Protein AF-A0A6L6F843-F1 (afdb_monomer)

Radius of gyration: 20.37 Å; Cα contacts (8 Å, |Δi|>4): 97; chains: 1; bounding box: 51×35×67 Å

Structure (mmCIF, N/CA/C/O backbone):
data_AF-A0A6L6F843-F1
#
_entry.id   AF-A0A6L6F843-F1
#
loop_
_atom_site.group_PDB
_atom_site.id
_atom_site.type_symbol
_atom_site.label_atom_id
_atom_site.label_alt_id
_atom_site.label_comp_id
_atom_site.label_asym_id
_atom_site.label_entity_id
_atom_site.label_seq_id
_atom_site.pdbx_PDB_ins_code
_atom_site.Cartn_x
_atom_site.Cartn_y
_atom_site.Cartn_z
_atom_site.occupancy
_atom_site.B_iso_or_equiv
_atom_site.auth_seq_id
_atom_site.auth_comp_id
_atom_site.auth_asym_id
_atom_site.auth_atom_id
_atom_site.pdbx_PDB_model_num
ATOM 1 N N . ARG A 1 1 ? 15.080 20.111 11.254 1.00 83.62 1 ARG A N 1
ATOM 2 C CA . ARG A 1 1 ? 15.788 18.955 10.658 1.00 83.62 1 ARG A CA 1
ATOM 3 C C . ARG A 1 1 ? 15.218 17.613 11.105 1.00 83.62 1 ARG A C 1
ATOM 5 O O . ARG A 1 1 ? 14.550 16.989 10.299 1.00 83.62 1 ARG A O 1
ATOM 12 N N . GLU A 1 2 ? 15.412 17.163 12.351 1.00 89.88 2 GLU A N 1
ATOM 13 C CA . GLU A 1 2 ? 14.879 15.849 12.782 1.00 89.88 2 GLU A CA 1
ATOM 14 C C . GLU A 1 2 ? 13.351 15.788 12.723 1.00 89.88 2 GLU A C 1
ATOM 16 O O . GLU A 1 2 ? 12.799 14.860 12.138 1.00 89.88 2 GLU A O 1
ATOM 21 N N . ARG A 1 3 ? 12.675 16.841 13.206 1.00 88.62 3 ARG A N 1
ATOM 22 C CA . ARG A 1 3 ? 11.217 16.982 13.086 1.00 88.62 3 ARG A CA 1
ATOM 23 C C . ARG A 1 3 ? 10.744 16.854 11.635 1.00 88.62 3 ARG A C 1
ATOM 25 O O . ARG A 1 3 ? 9.827 16.100 11.364 1.00 88.62 3 ARG A O 1
ATOM 32 N N . GLU A 1 4 ? 11.379 17.553 10.698 1.00 92.75 4 GLU A N 1
ATOM 33 C CA . GLU A 1 4 ? 10.987 17.531 9.277 1.00 92.75 4 GLU A CA 1
ATOM 34 C C . GLU A 1 4 ? 11.189 16.154 8.642 1.00 92.75 4 GLU A C 1
ATOM 36 O O . GLU A 1 4 ? 10.359 15.723 7.849 1.00 92.75 4 GLU A O 1
ATOM 41 N N . LYS A 1 5 ? 12.259 15.441 9.015 1.00 91.94 5 LYS A N 1
ATOM 42 C CA . LYS A 1 5 ? 12.513 14.076 8.542 1.00 91.94 5 LYS A CA 1
ATOM 43 C C . LYS A 1 5 ? 11.460 13.095 9.063 1.00 91.94 5 LYS A C 1
ATOM 45 O O . LYS A 1 5 ? 10.979 12.268 8.297 1.00 91.94 5 LYS A O 1
ATOM 50 N N . LEU A 1 6 ? 11.100 13.203 10.344 1.00 89.88 6 LEU A N 1
ATOM 51 C CA . LEU A 1 6 ? 10.042 12.384 10.940 1.00 89.88 6 LEU A CA 1
ATOM 52 C C . LEU A 1 6 ? 8.691 12.662 10.287 1.00 89.88 6 LEU A C 1
ATOM 54 O O . LEU A 1 6 ? 8.008 11.717 9.913 1.00 89.88 6 LEU A O 1
ATOM 58 N N . PHE A 1 7 ? 8.349 13.936 10.084 1.00 90.56 7 PHE A N 1
ATOM 59 C CA . PHE A 1 7 ? 7.142 14.313 9.353 1.00 90.56 7 PHE A CA 1
ATOM 60 C C . PHE A 1 7 ? 7.148 13.711 7.947 1.00 90.56 7 PHE A C 1
ATOM 62 O O . PHE A 1 7 ? 6.260 12.940 7.628 1.00 90.56 7 PHE A O 1
ATOM 69 N N . LYS A 1 8 ? 8.187 13.941 7.137 1.00 91.75 8 LYS A N 1
ATOM 70 C CA . LYS A 1 8 ? 8.235 13.431 5.756 1.00 91.75 8 LYS A CA 1
ATOM 71 C C . LYS A 1 8 ? 8.019 11.914 5.650 1.00 91.75 8 LYS A C 1
ATOM 73 O O . LYS A 1 8 ? 7.410 11.463 4.688 1.00 91.75 8 LYS A O 1
ATOM 78 N N . ASN A 1 9 ? 8.536 11.142 6.604 1.00 91.81 9 ASN A N 1
ATOM 79 C CA . ASN A 1 9 ? 8.509 9.683 6.533 1.00 91.81 9 ASN A CA 1
ATOM 80 C C . ASN A 1 9 ? 7.276 9.052 7.196 1.00 91.81 9 ASN A C 1
ATOM 82 O O . ASN A 1 9 ? 6.901 7.951 6.815 1.00 91.81 9 ASN A O 1
ATOM 86 N N . LEU A 1 10 ? 6.691 9.698 8.211 1.00 91.88 10 LEU A N 1
ATOM 87 C CA . LEU A 1 10 ? 5.667 9.086 9.069 1.00 91.88 10 LEU A CA 1
ATOM 88 C C . LEU A 1 10 ? 4.322 9.818 9.047 1.00 91.88 10 LEU A C 1
ATOM 90 O O . LEU A 1 10 ? 3.405 9.381 9.737 1.00 91.88 10 LEU A O 1
ATOM 94 N N . ASP A 1 11 ? 4.171 10.904 8.280 1.00 92.69 11 ASP A N 1
ATOM 95 C CA . ASP A 1 11 ? 2.916 11.672 8.257 1.00 92.69 11 ASP A CA 1
ATOM 96 C C . ASP A 1 11 ? 1.714 10.804 7.860 1.00 92.69 11 ASP A C 1
ATOM 98 O O . ASP A 1 11 ? 0.670 10.863 8.503 1.00 92.69 11 ASP A O 1
ATOM 102 N N . GLY A 1 12 ? 1.895 9.914 6.877 1.00 88.62 12 GLY A N 1
ATOM 103 C CA . GLY A 1 12 ? 0.830 9.043 6.370 1.00 88.62 12 GLY A CA 1
ATOM 104 C C . GLY A 1 12 ? 0.281 8.037 7.388 1.00 88.62 12 GLY A C 1
ATOM 105 O O . GLY A 1 12 ? -0.871 7.635 7.280 1.00 88.62 12 GLY A O 1
ATOM 106 N N . ILE A 1 13 ? 1.066 7.664 8.404 1.00 92.00 13 ILE A N 1
ATOM 107 C CA . ILE A 1 13 ? 0.636 6.737 9.467 1.00 92.00 13 ILE A CA 1
ATOM 108 C C . ILE A 1 13 ? 0.430 7.435 10.812 1.00 92.00 13 ILE A C 1
ATOM 110 O O . ILE A 1 13 ? 0.109 6.794 11.811 1.00 92.00 13 ILE A O 1
ATOM 114 N N . ARG A 1 14 ? 0.604 8.758 10.865 1.00 89.94 14 ARG A N 1
ATOM 115 C CA . ARG A 1 14 ? 0.593 9.527 12.112 1.00 89.94 14 ARG A CA 1
ATOM 116 C C . ARG A 1 14 ? -0.728 9.421 12.871 1.00 89.94 14 ARG A C 1
ATOM 118 O O . ARG A 1 14 ? -0.726 9.409 14.099 1.00 89.94 14 ARG A O 1
ATOM 125 N N . ASN A 1 15 ? -1.835 9.366 12.139 1.00 88.56 15 ASN A N 1
ATOM 126 C CA . ASN A 1 15 ? -3.183 9.327 12.703 1.00 88.56 15 ASN A CA 1
ATOM 127 C C . ASN A 1 15 ? -3.706 7.891 12.896 1.00 88.56 15 ASN A C 1
ATOM 129 O O . ASN A 1 15 ? -4.857 7.708 13.290 1.00 88.56 15 ASN A O 1
ATOM 133 N N . MET A 1 16 ? -2.890 6.863 12.629 1.00 90.75 16 MET A N 1
ATOM 134 C CA . MET A 1 16 ? -3.290 5.467 12.803 1.00 90.75 16 MET A CA 1
ATOM 135 C C . MET A 1 16 ? -3.189 5.052 14.275 1.00 90.75 16 MET A C 1
ATOM 137 O O . MET A 1 16 ? -2.105 5.004 14.851 1.00 90.75 16 MET A O 1
ATOM 141 N N . THR A 1 17 ? -4.326 4.713 14.886 1.00 91.19 17 THR A N 1
ATOM 142 C CA . THR A 1 17 ? -4.402 4.209 16.273 1.00 91.19 17 THR A CA 1
ATOM 143 C C . THR A 1 17 ? -4.472 2.683 16.358 1.00 91.19 17 THR A C 1
ATOM 145 O O . THR A 1 17 ? -4.221 2.107 17.415 1.00 91.19 17 THR A O 1
ATOM 148 N N . LYS A 1 18 ? -4.825 2.024 15.249 1.00 93.00 18 LYS A N 1
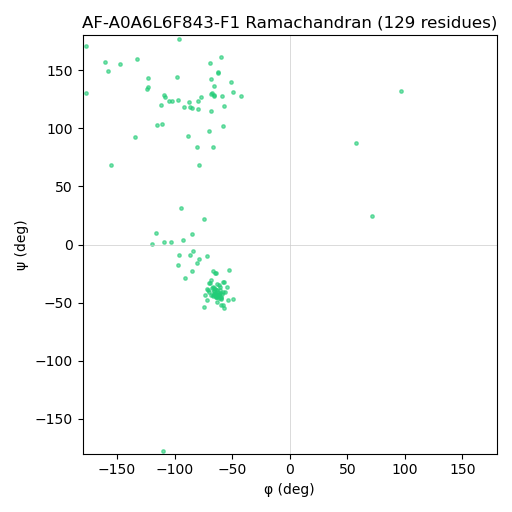ATOM 149 C CA . LYS A 1 18 ? -4.994 0.573 15.108 1.00 93.00 18 LYS A CA 1
ATOM 150 C C . LYS A 1 18 ? -4.262 0.109 13.843 1.00 93.00 18 LYS A C 1
ATOM 152 O O . LYS A 1 18 ? -3.992 0.911 12.949 1.00 93.00 18 LYS A O 1
ATOM 157 N N . LEU A 1 19 ? -3.943 -1.184 13.777 1.00 92.50 19 LEU A N 1
ATOM 158 C CA . LEU A 1 19 ? -3.379 -1.793 12.569 1.00 92.50 19 LEU A CA 1
ATOM 159 C C . LEU A 1 19 ? -4.379 -1.703 11.402 1.00 92.50 19 LEU A C 1
ATOM 161 O O . LEU A 1 19 ? -5.590 -1.762 11.642 1.00 92.50 19 LEU A O 1
ATOM 165 N N . PRO A 1 20 ? -3.900 -1.567 10.154 1.00 94.12 20 PRO A N 1
ATOM 166 C CA . PRO A 1 20 ? -4.782 -1.489 9.001 1.00 94.12 20 PRO A CA 1
ATOM 167 C C . PRO A 1 20 ? -5.488 -2.831 8.772 1.00 94.12 20 PRO A C 1
ATOM 169 O O . PRO A 1 20 ? -4.904 -3.896 8.958 1.00 94.12 20 PRO A O 1
ATOM 172 N N . SER A 1 21 ? -6.756 -2.777 8.360 1.00 93.69 21 SER A N 1
ATOM 173 C CA . SER A 1 21 ? -7.543 -3.979 8.039 1.00 93.69 21 SER A CA 1
ATOM 174 C C . SER A 1 21 ? -7.256 -4.536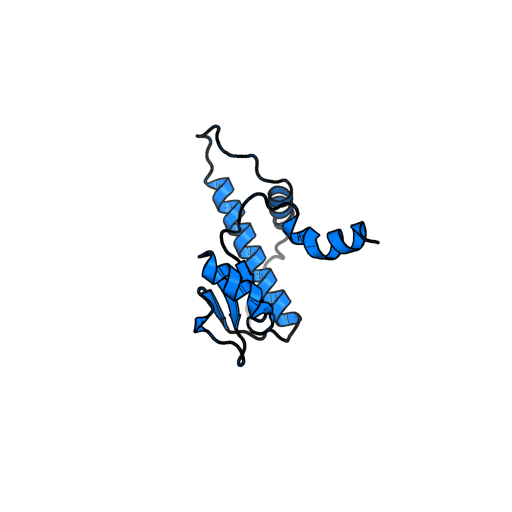 6.645 1.00 93.69 21 SER A C 1
ATOM 176 O O . SER A 1 21 ? -7.627 -5.668 6.364 1.00 93.69 21 SER A O 1
ATOM 178 N N . ALA A 1 22 ? -6.630 -3.740 5.783 1.00 95.06 22 ALA A N 1
ATOM 179 C CA . ALA A 1 22 ? -6.158 -4.102 4.455 1.00 95.06 22 ALA A CA 1
ATOM 180 C C . ALA A 1 22 ? -5.104 -3.079 4.010 1.00 95.06 22 ALA A C 1
ATOM 182 O O . ALA A 1 22 ? -5.120 -1.943 4.496 1.00 95.06 22 ALA A O 1
ATOM 183 N N . ILE A 1 23 ? -4.222 -3.454 3.083 1.00 95.94 23 ILE A N 1
ATOM 184 C CA . ILE A 1 23 ? -3.270 -2.520 2.467 1.00 95.94 23 ILE A CA 1
ATOM 185 C C . ILE A 1 23 ? -3.404 -2.502 0.944 1.00 95.94 23 ILE A C 1
ATOM 187 O O . ILE A 1 23 ? -3.642 -3.534 0.320 1.00 95.94 23 ILE A O 1
ATOM 191 N N . TRP A 1 24 ? -3.235 -1.314 0.363 1.00 96.44 24 TRP A N 1
ATOM 192 C CA . TRP A 1 24 ? -3.120 -1.096 -1.078 1.00 96.44 24 TRP A CA 1
ATOM 193 C C . TRP A 1 24 ? -1.650 -0.866 -1.431 1.00 96.44 24 TRP A C 1
ATOM 195 O O . TRP A 1 24 ? -1.021 0.026 -0.860 1.00 96.44 24 TRP A O 1
ATOM 205 N N . VAL A 1 25 ? -1.105 -1.670 -2.342 1.00 95.62 25 VAL A N 1
ATOM 206 C CA . VAL A 1 25 ? 0.314 -1.643 -2.722 1.00 95.62 25 VAL A CA 1
ATOM 207 C C . VAL A 1 25 ? 0.458 -1.415 -4.224 1.00 95.62 25 VAL A C 1
ATOM 209 O O . VAL A 1 25 ? -0.231 -2.028 -5.039 1.00 95.62 25 VAL A O 1
ATOM 212 N N . VAL A 1 26 ? 1.387 -0.537 -4.592 1.00 95.31 26 VAL A N 1
ATOM 213 C CA . VAL A 1 26 ? 1.815 -0.320 -5.977 1.00 95.31 26 VAL A CA 1
ATOM 214 C C . VAL A 1 26 ? 3.224 -0.881 -6.103 1.00 95.31 26 VAL A C 1
ATOM 216 O O . VAL A 1 26 ? 4.069 -0.523 -5.290 1.00 95.31 26 VAL A O 1
ATOM 219 N N . ASP A 1 27 ? 3.456 -1.736 -7.101 1.00 94.38 27 ASP A N 1
ATOM 220 C CA . ASP A 1 27 ? 4.727 -2.441 -7.331 1.00 94.38 27 ASP A CA 1
ATOM 221 C C . ASP A 1 27 ? 5.170 -3.288 -6.120 1.00 94.38 27 ASP A C 1
ATOM 223 O O . ASP A 1 27 ? 5.929 -2.869 -5.240 1.00 94.38 27 ASP A O 1
ATOM 227 N N . THR A 1 28 ? 4.695 -4.535 -6.073 1.00 93.75 28 THR A N 1
ATOM 228 C CA . THR A 1 28 ? 4.998 -5.462 -4.969 1.00 93.75 28 THR A CA 1
ATOM 229 C C . THR A 1 28 ? 6.464 -5.869 -4.917 1.00 93.75 28 THR A C 1
ATOM 231 O O . THR A 1 28 ? 6.967 -6.235 -3.855 1.00 93.75 28 THR A O 1
ATOM 234 N N . LYS A 1 29 ? 7.180 -5.773 -6.040 1.00 91.75 29 LYS A N 1
ATOM 235 C CA . LYS A 1 29 ? 8.599 -6.105 -6.115 1.00 91.75 29 LYS A CA 1
ATOM 236 C C . LYS A 1 29 ? 9.450 -5.038 -5.433 1.00 91.75 29 LYS A C 1
ATOM 238 O O . LYS A 1 29 ? 10.378 -5.376 -4.691 1.00 91.75 29 LYS A O 1
ATOM 243 N N . LYS A 1 30 ? 9.146 -3.756 -5.655 1.00 93.19 30 LYS A N 1
ATOM 244 C CA . LYS A 1 30 ? 9.792 -2.652 -4.931 1.00 93.19 30 LYS A CA 1
ATOM 245 C C . LYS A 1 30 ? 9.377 -2.655 -3.458 1.00 93.19 30 LYS A C 1
ATOM 247 O O . LYS A 1 30 ? 10.252 -2.593 -2.595 1.00 93.19 30 LYS A O 1
ATOM 252 N N . GLU A 1 31 ? 8.094 -2.862 -3.167 1.00 95.38 31 GLU A N 1
ATOM 253 C CA . GLU A 1 31 ? 7.520 -2.802 -1.812 1.00 95.38 31 GLU A CA 1
ATOM 254 C C . GLU A 1 31 ? 7.424 -4.168 -1.097 1.00 95.38 31 GLU A C 1
ATOM 256 O O . GLU A 1 31 ? 6.554 -4.403 -0.254 1.00 95.38 31 GLU A O 1
ATOM 261 N N . HIS A 1 32 ? 8.352 -5.082 -1.387 1.00 94.38 32 HIS A N 1
ATOM 262 C CA . HIS A 1 32 ? 8.347 -6.454 -0.861 1.00 94.38 32 HIS A CA 1
ATOM 263 C C . HIS A 1 32 ? 8.335 -6.536 0.677 1.00 94.38 32 HIS A C 1
ATOM 265 O O . HIS A 1 32 ? 7.749 -7.460 1.242 1.00 94.38 32 HIS A O 1
ATOM 271 N N . LEU A 1 33 ? 8.951 -5.577 1.381 1.00 95.62 33 LEU A N 1
ATOM 272 C CA . LEU A 1 33 ? 8.927 -5.535 2.848 1.00 95.62 33 LEU A CA 1
ATOM 273 C C . LEU A 1 33 ? 7.508 -5.309 3.380 1.00 95.62 33 LEU A C 1
ATOM 275 O O . LEU A 1 33 ? 7.085 -6.021 4.289 1.00 95.62 33 LEU A O 1
ATOM 279 N N . ALA A 1 34 ? 6.754 -4.386 2.777 1.00 94.69 34 ALA A N 1
ATOM 280 C CA . ALA A 1 34 ? 5.381 -4.098 3.180 1.00 94.69 34 ALA A CA 1
ATOM 281 C C . ALA A 1 34 ? 4.472 -5.317 2.965 1.00 94.69 34 ALA A C 1
ATOM 283 O O . ALA A 1 34 ? 3.694 -5.678 3.849 1.00 94.69 34 ALA A O 1
ATOM 284 N N . VAL A 1 35 ? 4.625 -6.002 1.826 1.00 95.00 35 VAL A N 1
ATOM 285 C CA . VAL A 1 35 ? 3.876 -7.229 1.509 1.00 95.00 35 VAL A CA 1
ATOM 286 C C . VAL A 1 35 ? 4.217 -8.352 2.496 1.00 95.00 35 VAL A C 1
ATOM 288 O O . VAL A 1 35 ? 3.324 -9.005 3.037 1.00 95.00 35 VAL A O 1
ATOM 291 N N . GLN A 1 36 ? 5.501 -8.557 2.805 1.00 95.38 36 GLN A N 1
ATOM 292 C CA . GLN A 1 36 ? 5.934 -9.583 3.758 1.00 95.38 36 GLN A CA 1
ATOM 293 C C . GLN A 1 36 ? 5.472 -9.302 5.192 1.00 95.38 36 GLN A C 1
ATOM 295 O O . GLN A 1 36 ? 5.096 -10.232 5.909 1.00 95.38 36 GLN A O 1
ATOM 300 N N . GLU A 1 37 ? 5.512 -8.047 5.637 1.00 96.00 37 GLU A N 1
ATOM 301 C CA . GLU A 1 37 ? 5.024 -7.645 6.958 1.00 96.00 37 GLU A CA 1
ATOM 302 C C . GLU A 1 37 ? 3.507 -7.815 7.069 1.00 96.00 37 GLU A C 1
ATOM 304 O O . GLU A 1 37 ? 3.032 -8.406 8.042 1.00 96.00 37 GLU A O 1
ATOM 309 N N . ALA A 1 38 ? 2.754 -7.405 6.045 1.00 95.88 38 ALA A N 1
ATOM 310 C CA . ALA A 1 38 ? 1.311 -7.614 5.981 1.00 95.88 38 ALA A CA 1
ATOM 311 C C . ALA A 1 38 ? 0.952 -9.103 6.032 1.00 95.88 38 ALA A C 1
ATOM 313 O O . ALA A 1 38 ? 0.135 -9.511 6.859 1.00 95.88 38 ALA A O 1
ATOM 314 N N . LYS A 1 39 ? 1.649 -9.937 5.251 1.00 93.75 39 LYS A N 1
ATOM 315 C CA . LYS A 1 39 ? 1.463 -11.395 5.242 1.00 93.75 39 LYS A CA 1
ATOM 316 C C . LYS A 1 39 ? 1.746 -12.029 6.605 1.00 93.75 39 LYS A C 1
ATOM 318 O O . LYS A 1 39 ? 1.012 -12.917 7.030 1.00 93.75 39 LYS A O 1
ATOM 323 N N . LYS A 1 40 ? 2.772 -11.560 7.327 1.00 94.81 40 LYS A N 1
ATOM 324 C CA . LYS A 1 40 ? 3.072 -12.019 8.698 1.00 94.81 40 LYS A CA 1
ATOM 325 C C . LYS A 1 40 ? 1.993 -11.618 9.703 1.00 94.81 40 LYS A C 1
ATOM 327 O O . LYS A 1 40 ? 1.718 -12.383 10.622 1.00 94.81 40 LYS A O 1
ATOM 332 N N . LEU A 1 41 ? 1.407 -10.433 9.545 1.00 95.00 41 LEU A N 1
ATOM 333 C CA . LEU A 1 41 ? 0.349 -9.918 10.418 1.00 95.00 41 LEU A CA 1
ATOM 334 C C . LEU A 1 41 ? -1.055 -10.413 10.029 1.00 95.00 41 LEU A C 1
ATOM 336 O O . LEU A 1 41 ? -2.007 -10.146 10.759 1.00 95.00 41 LEU A O 1
ATOM 340 N N . GLY A 1 42 ? -1.193 -11.135 8.913 1.00 94.00 42 GLY A N 1
ATOM 341 C CA . GLY A 1 42 ? -2.483 -11.592 8.391 1.00 94.00 42 GLY A CA 1
ATOM 342 C C . GLY A 1 42 ? -3.339 -10.462 7.815 1.00 94.00 42 GLY A C 1
ATOM 343 O O . GLY A 1 42 ? -4.563 -10.565 7.803 1.00 94.00 42 GLY A O 1
ATOM 344 N N . ILE A 1 43 ? -2.706 -9.371 7.381 1.00 96.12 43 ILE A N 1
ATOM 345 C CA . ILE A 1 43 ? -3.380 -8.225 6.772 1.00 96.12 43 ILE A CA 1
ATOM 346 C C . ILE A 1 43 ? -3.511 -8.502 5.268 1.00 96.12 43 ILE A C 1
ATOM 348 O O . ILE A 1 43 ? -2.485 -8.725 4.623 1.00 96.12 43 ILE A O 1
ATOM 352 N N . PRO A 1 44 ? -4.732 -8.486 4.701 1.00 96.38 44 PRO A N 1
ATOM 353 C CA . PRO A 1 44 ? -4.939 -8.757 3.286 1.00 96.38 44 PRO A CA 1
ATOM 354 C C . PRO A 1 44 ? -4.300 -7.678 2.408 1.00 96.38 44 PRO A C 1
ATOM 356 O O . PRO A 1 44 ? -4.434 -6.475 2.669 1.00 96.38 44 PRO A O 1
ATOM 359 N N . VAL A 1 45 ? -3.636 -8.125 1.345 1.00 96.75 45 VAL A N 1
ATOM 360 C CA . VAL A 1 45 ? -2.916 -7.272 0.397 1.00 96.75 45 VAL A CA 1
ATOM 361 C C . VAL A 1 45 ? -3.708 -7.152 -0.902 1.00 96.75 45 VAL A C 1
ATOM 363 O O . VAL A 1 45 ? -4.023 -8.151 -1.553 1.00 96.75 45 VAL A O 1
ATOM 366 N N . ILE A 1 46 ? -4.006 -5.914 -1.292 1.00 97.00 46 ILE A N 1
ATOM 367 C CA . ILE A 1 46 ? -4.541 -5.561 -2.606 1.00 97.00 46 ILE A CA 1
ATOM 368 C C . ILE A 1 46 ? -3.432 -4.846 -3.377 1.00 97.00 46 ILE A C 1
ATOM 370 O O . ILE A 1 46 ? -2.870 -3.879 -2.863 1.00 97.00 46 ILE A O 1
ATOM 374 N N . ALA A 1 47 ? -3.103 -5.293 -4.590 1.00 96.50 47 ALA A N 1
ATOM 375 C CA . ALA A 1 47 ? -2.007 -4.679 -5.339 1.00 96.50 47 ALA A CA 1
ATOM 376 C C . ALA A 1 47 ? -2.186 -4.683 -6.858 1.00 96.50 47 ALA A C 1
ATOM 378 O O . ALA A 1 47 ? -2.856 -5.555 -7.424 1.00 96.50 47 ALA A O 1
ATOM 379 N N . ILE A 1 48 ? -1.519 -3.720 -7.501 1.00 95.38 48 ILE A N 1
ATOM 380 C CA . ILE A 1 48 ? -1.274 -3.730 -8.947 1.00 95.38 48 ILE A CA 1
ATOM 381 C C . ILE A 1 48 ? -0.142 -4.717 -9.226 1.00 95.38 48 ILE A C 1
ATOM 383 O O . ILE A 1 48 ? 0.922 -4.615 -8.618 1.00 95.38 48 ILE A O 1
ATOM 387 N N . LEU A 1 49 ? -0.373 -5.656 -10.139 1.00 93.88 49 LEU A N 1
ATOM 388 C CA . LEU A 1 49 ? 0.633 -6.609 -10.589 1.00 93.88 49 LEU A CA 1
ATOM 389 C C . LEU A 1 49 ? 1.003 -6.336 -12.044 1.00 93.88 49 LEU A C 1
ATOM 391 O O . LEU A 1 49 ? 0.146 -6.454 -12.925 1.00 93.88 49 LEU A O 1
ATOM 395 N N . ASP A 1 50 ? 2.282 -6.043 -12.273 1.00 92.62 50 ASP A N 1
ATOM 396 C CA . ASP A 1 50 ? 2.888 -6.043 -13.603 1.00 92.62 50 ASP A CA 1
ATOM 397 C C . ASP A 1 50 ? 3.601 -7.381 -13.895 1.00 92.62 50 ASP A C 1
ATOM 399 O O . ASP A 1 50 ? 3.676 -8.288 -13.063 1.00 92.62 50 ASP A O 1
ATOM 403 N N . THR A 1 51 ? 4.134 -7.522 -15.107 1.00 92.12 51 THR A N 1
ATOM 404 C CA . THR A 1 51 ? 4.817 -8.710 -15.639 1.00 92.12 51 THR A CA 1
ATOM 405 C C . THR A 1 51 ? 5.954 -9.266 -14.779 1.00 92.12 51 THR A C 1
ATOM 407 O O . THR A 1 51 ? 6.328 -10.429 -14.937 1.00 92.12 51 THR A O 1
ATOM 410 N N . ASN A 1 52 ? 6.534 -8.456 -13.896 1.00 91.06 52 ASN A N 1
ATOM 411 C CA . ASN A 1 52 ? 7.700 -8.806 -13.089 1.00 91.06 52 ASN A CA 1
ATOM 412 C C . ASN A 1 52 ? 7.372 -9.139 -11.617 1.00 91.06 52 ASN A C 1
ATOM 414 O O . ASN A 1 52 ? 8.308 -9.388 -10.848 1.00 91.06 52 ASN A O 1
ATOM 418 N N . CYS A 1 53 ? 6.090 -9.115 -11.244 1.00 89.38 53 CYS A N 1
ATOM 419 C CA . CYS A 1 53 ? 5.586 -9.350 -9.895 1.00 89.38 53 CYS A CA 1
ATOM 420 C C . CYS A 1 53 ? 5.103 -10.800 -9.727 1.00 89.38 53 CYS A C 1
ATOM 422 O O . CYS A 1 53 ? 4.533 -11.382 -10.651 1.00 89.38 53 CYS A O 1
ATOM 424 N N . ASP A 1 54 ? 5.301 -11.379 -8.540 1.00 91.00 54 ASP A N 1
ATOM 425 C CA . ASP A 1 54 ? 4.777 -12.709 -8.211 1.00 91.00 54 ASP A CA 1
ATOM 426 C C . ASP A 1 54 ? 3.320 -12.590 -7.718 1.00 91.00 54 ASP A C 1
ATOM 428 O O . ASP A 1 54 ? 3.071 -11.944 -6.692 1.00 91.00 54 ASP A O 1
ATOM 432 N N . PRO A 1 55 ? 2.329 -13.176 -8.419 1.00 89.81 55 PRO A N 1
ATOM 433 C CA . PRO A 1 55 ? 0.945 -13.127 -7.975 1.00 89.81 55 PRO A CA 1
ATOM 434 C C . PRO A 1 55 ? 0.721 -13.872 -6.653 1.00 89.81 55 PRO A C 1
ATOM 436 O O . PRO A 1 55 ? -0.203 -13.522 -5.928 1.00 89.81 55 PRO A O 1
ATOM 439 N N . ASP A 1 56 ? 1.536 -14.855 -6.276 1.00 91.19 56 ASP A N 1
ATOM 440 C CA . ASP A 1 56 ? 1.285 -15.663 -5.073 1.00 91.19 56 ASP A CA 1
ATOM 441 C C . ASP A 1 56 ? 1.518 -14.894 -3.756 1.00 91.19 56 ASP A C 1
ATOM 443 O O . ASP A 1 56 ? 1.155 -15.347 -2.663 1.00 91.19 56 ASP A O 1
ATOM 447 N N . GLU A 1 57 ? 2.098 -13.697 -3.843 1.00 86.69 57 GLU A N 1
ATOM 448 C CA . GLU A 1 57 ? 2.320 -12.808 -2.705 1.00 86.69 57 GLU A CA 1
ATOM 449 C C . GLU A 1 57 ? 1.122 -11.896 -2.391 1.00 86.69 57 GLU A C 1
ATOM 451 O O . GLU A 1 57 ? 1.113 -11.264 -1.335 1.00 86.69 57 GLU A O 1
ATOM 456 N N . VAL A 1 58 ? 0.098 -11.854 -3.256 1.00 92.81 58 VAL A N 1
ATOM 457 C CA . VAL A 1 58 ? -1.033 -10.914 -3.158 1.00 92.81 58 VAL A CA 1
ATOM 458 C C . VAL A 1 58 ? -2.381 -11.629 -3.121 1.00 92.81 58 VAL A C 1
ATOM 460 O O . VAL A 1 58 ? -2.685 -12.484 -3.958 1.00 92.81 58 VAL A O 1
ATOM 463 N N . ASP A 1 59 ? -3.244 -11.219 -2.192 1.00 95.00 59 ASP A N 1
ATOM 464 C CA . ASP A 1 59 ? -4.587 -11.782 -2.042 1.00 95.00 59 ASP A CA 1
ATOM 465 C C . ASP A 1 59 ? -5.522 -11.294 -3.158 1.00 95.00 59 ASP A C 1
ATOM 467 O O . ASP A 1 59 ? -6.096 -12.101 -3.897 1.00 95.00 59 ASP A O 1
ATOM 471 N N . PHE A 1 60 ? -5.616 -9.971 -3.336 1.00 95.81 60 PHE A N 1
ATOM 472 C CA . PHE A 1 60 ? -6.479 -9.328 -4.329 1.00 95.81 60 PHE A CA 1
ATOM 473 C C . PHE A 1 60 ? -5.652 -8.682 -5.439 1.00 95.81 60 PHE A C 1
ATOM 475 O O . PHE A 1 60 ? -5.045 -7.622 -5.283 1.00 95.81 60 PHE A O 1
ATOM 482 N N . LYS A 1 61 ? -5.633 -9.362 -6.581 1.00 94.00 61 LYS A N 1
ATOM 483 C CA . LYS A 1 61 ? -4.712 -9.103 -7.685 1.00 94.00 61 LYS A CA 1
ATOM 484 C C . LYS A 1 61 ? -5.371 -8.225 -8.741 1.00 94.00 61 LYS A C 1
ATOM 486 O O . LYS A 1 61 ? -6.405 -8.612 -9.285 1.00 94.00 61 LYS A O 1
ATOM 491 N N . ILE A 1 62 ? -4.756 -7.093 -9.072 1.00 95.25 62 ILE A N 1
ATOM 492 C CA . ILE A 1 62 ? -5.195 -6.227 -10.170 1.00 95.25 62 ILE A CA 1
ATOM 493 C C . ILE A 1 62 ? -4.098 -6.216 -11.240 1.00 95.25 62 ILE A C 1
ATOM 495 O O . ILE A 1 62 ? -3.080 -5.555 -11.045 1.00 95.25 62 ILE A O 1
ATOM 499 N N . PRO A 1 63 ? -4.253 -6.942 -12.360 1.00 94.69 63 PRO A N 1
ATOM 500 C CA . PRO A 1 63 ? -3.266 -6.891 -13.432 1.00 94.69 63 PRO A CA 1
ATOM 501 C C . PRO A 1 63 ? -3.250 -5.490 -14.053 1.00 94.69 63 PRO A C 1
ATOM 503 O O . PRO A 1 63 ? -4.296 -4.960 -14.434 1.00 94.69 63 PRO A O 1
ATOM 506 N N . GLY A 1 64 ? -2.071 -4.884 -14.163 1.00 93.81 64 GLY A N 1
ATOM 507 C CA . GLY A 1 64 ? -1.931 -3.526 -14.675 1.00 93.81 64 GLY A CA 1
ATOM 508 C C . GLY A 1 64 ? -0.477 -3.085 -14.782 1.00 93.81 64 GLY A C 1
ATOM 509 O O . GLY A 1 64 ? 0.424 -3.758 -14.306 1.00 93.81 64 GLY A O 1
ATOM 510 N N . ASN A 1 65 ? -0.260 -1.937 -15.421 1.00 94.25 65 ASN A N 1
ATOM 511 C CA . ASN A 1 65 ? 1.067 -1.339 -15.535 1.00 94.25 65 ASN A CA 1
ATOM 512 C C . ASN A 1 65 ? 1.346 -0.462 -14.302 1.00 94.25 65 ASN A C 1
ATOM 514 O O . ASN A 1 65 ? 0.625 0.517 -14.084 1.00 94.25 65 ASN A O 1
ATOM 518 N N . ASP A 1 66 ? 2.372 -0.795 -13.526 1.00 93.25 66 ASP A N 1
ATOM 519 C CA . ASP A 1 66 ? 2.804 -0.083 -12.317 1.00 93.25 66 ASP A CA 1
ATOM 520 C C . ASP A 1 66 ? 3.948 0.923 -12.560 1.00 93.25 66 ASP A C 1
ATOM 522 O O . ASP A 1 66 ? 4.225 1.751 -11.697 1.00 93.25 66 ASP A O 1
ATOM 526 N N . ASP A 1 67 ? 4.561 0.940 -13.746 1.00 92.69 67 ASP A N 1
ATOM 527 C CA . ASP A 1 67 ? 5.604 1.910 -14.110 1.00 92.69 67 ASP A CA 1
ATOM 528 C C . ASP A 1 67 ? 5.020 3.237 -14.634 1.00 92.69 67 ASP A C 1
ATOM 530 O O . ASP A 1 67 ? 5.670 4.289 -14.617 1.00 92.69 67 ASP A O 1
ATOM 534 N N . ALA A 1 68 ? 3.781 3.221 -15.134 1.00 94.75 68 ALA A N 1
ATOM 535 C CA . ALA A 1 68 ? 3.157 4.392 -15.741 1.00 94.75 68 ALA A CA 1
ATOM 536 C C . ALA A 1 68 ? 2.347 5.214 -14.730 1.00 94.75 68 ALA A C 1
ATOM 538 O O . ALA A 1 68 ? 1.291 4.782 -14.274 1.00 94.75 68 ALA A O 1
ATOM 539 N N . ILE A 1 69 ? 2.750 6.474 -14.516 1.00 94.94 69 ILE A N 1
ATOM 540 C CA . ILE A 1 69 ? 2.047 7.432 -13.636 1.00 94.94 69 ILE A CA 1
ATOM 541 C C . ILE A 1 69 ? 0.543 7.490 -13.937 1.00 94.94 69 ILE A C 1
ATOM 543 O O . ILE A 1 69 ? -0.265 7.376 -13.025 1.00 94.94 69 ILE A O 1
ATOM 547 N N . ARG A 1 70 ? 0.153 7.590 -15.217 1.00 95.81 70 ARG A N 1
ATOM 548 C CA . ARG A 1 70 ? -1.268 7.642 -15.614 1.00 95.81 70 ARG A CA 1
ATOM 549 C C . ARG A 1 70 ? -2.048 6.381 -15.228 1.00 95.81 70 ARG A C 1
ATOM 551 O O . ARG A 1 70 ? -3.230 6.474 -14.923 1.00 95.81 70 ARG A O 1
ATOM 558 N N . SER A 1 71 ? -1.402 5.217 -15.279 1.00 95.44 71 SER A N 1
ATOM 559 C CA . SER A 1 71 ? -2.010 3.935 -14.908 1.00 95.44 71 SER A CA 1
ATOM 560 C C . SER A 1 71 ? -2.196 3.855 -13.393 1.00 95.44 71 SER A C 1
ATOM 562 O O . SER A 1 71 ? -3.300 3.588 -12.922 1.00 95.44 71 SER A O 1
ATOM 564 N N . ILE A 1 72 ? -1.149 4.193 -12.633 1.00 95.25 72 ILE A N 1
ATOM 565 C CA . ILE A 1 72 ? -1.183 4.233 -11.166 1.00 95.25 72 ILE A CA 1
ATOM 566 C C . ILE A 1 72 ? -2.238 5.225 -10.671 1.00 95.25 72 ILE A C 1
ATOM 568 O O . ILE A 1 72 ? -3.028 4.887 -9.792 1.00 95.25 72 ILE A O 1
ATOM 572 N N . GLU A 1 73 ? -2.276 6.433 -11.238 1.00 96.38 73 GLU A N 1
ATOM 573 C CA . GLU A 1 73 ? -3.242 7.475 -10.878 1.00 96.38 73 GLU A CA 1
ATOM 574 C C . GLU A 1 73 ? -4.678 7.014 -11.141 1.00 96.38 73 GLU A C 1
ATOM 576 O O . GLU A 1 73 ? -5.532 7.133 -10.263 1.00 96.38 73 GLU A O 1
ATOM 581 N N . LEU A 1 74 ? -4.935 6.420 -12.312 1.00 96.38 74 LEU A N 1
ATOM 582 C CA . LEU A 1 74 ? -6.247 5.881 -12.661 1.00 96.38 74 LEU A CA 1
ATOM 583 C C . LEU A 1 74 ? -6.688 4.790 -11.677 1.00 96.38 74 LEU A C 1
ATOM 585 O O . LEU A 1 74 ? -7.784 4.869 -11.128 1.00 96.38 74 LEU A O 1
ATOM 589 N N . LEU A 1 75 ? -5.841 3.786 -11.439 1.00 95.38 75 LEU A N 1
ATOM 590 C CA . LEU A 1 75 ? -6.172 2.650 -10.575 1.00 95.38 75 LEU A CA 1
ATOM 591 C C . LEU A 1 75 ? -6.353 3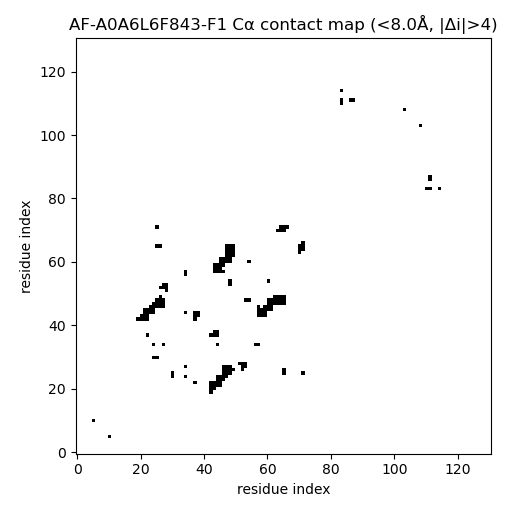.079 -9.115 1.00 95.38 75 LEU A C 1
ATOM 593 O O . LEU A 1 75 ? -7.321 2.684 -8.467 1.00 95.38 75 LEU A O 1
ATOM 597 N N . THR A 1 76 ? -5.471 3.947 -8.618 1.00 95.75 76 THR A N 1
ATOM 598 C CA . THR A 1 76 ? -5.564 4.483 -7.254 1.00 95.75 76 THR A CA 1
ATOM 599 C C . THR A 1 76 ? -6.826 5.326 -7.082 1.00 95.75 76 THR A C 1
ATOM 601 O O . THR A 1 76 ? -7.498 5.220 -6.056 1.00 95.75 76 THR A O 1
ATOM 604 N N . ARG A 1 77 ? -7.205 6.118 -8.093 1.00 96.50 77 ARG A N 1
ATOM 605 C CA . ARG A 1 77 ? -8.450 6.895 -8.072 1.00 96.50 77 ARG A CA 1
ATOM 606 C C . ARG A 1 77 ? -9.680 5.995 -8.019 1.00 96.50 77 ARG A C 1
ATOM 608 O O . ARG A 1 77 ? -10.513 6.195 -7.147 1.00 96.50 77 ARG A O 1
ATOM 615 N N . VAL A 1 78 ? -9.765 4.986 -8.886 1.00 96.25 78 VAL A N 1
ATOM 616 C CA . VAL A 1 78 ? -10.896 4.039 -8.904 1.00 96.25 78 VAL A CA 1
ATOM 617 C C . VAL A 1 78 ? -11.076 3.365 -7.540 1.00 96.25 78 VAL A C 1
ATOM 619 O O . VAL A 1 78 ? -12.196 3.220 -7.057 1.00 96.25 78 VAL A O 1
ATOM 622 N N . ILE A 1 79 ? -9.977 2.994 -6.884 1.00 95.06 79 ILE A N 1
ATOM 623 C CA . ILE A 1 79 ? -10.025 2.387 -5.549 1.00 95.06 79 ILE A CA 1
ATOM 624 C C . ILE A 1 79 ? -10.421 3.396 -4.481 1.00 95.06 79 ILE A C 1
ATOM 626 O O . ILE A 1 79 ? -11.199 3.065 -3.590 1.00 95.06 79 ILE A O 1
ATOM 630 N N . THR A 1 80 ? -9.932 4.629 -4.575 1.00 95.75 80 THR A N 1
ATOM 631 C CA . THR A 1 80 ? -10.327 5.706 -3.659 1.00 95.75 80 THR A CA 1
ATOM 632 C C . THR A 1 80 ? -11.826 5.990 -3.765 1.00 95.75 80 THR A C 1
ATOM 634 O O . THR A 1 80 ? -12.496 6.097 -2.739 1.00 95.75 80 THR A O 1
ATOM 637 N N . ASP A 1 81 ? -12.369 6.022 -4.984 1.00 95.44 81 ASP A N 1
ATOM 638 C CA . ASP A 1 81 ? -13.801 6.199 -5.237 1.00 95.44 81 ASP A CA 1
ATOM 639 C C . ASP A 1 81 ? -14.613 5.040 -4.622 1.00 95.44 81 ASP A C 1
ATOM 641 O O . ASP A 1 81 ? -15.603 5.277 -3.926 1.00 95.44 81 ASP A O 1
ATOM 645 N N . ALA A 1 82 ? -14.146 3.794 -4.776 1.00 94.44 82 ALA A N 1
ATOM 646 C CA . ALA A 1 82 ? -14.771 2.620 -4.162 1.00 94.44 82 ALA A CA 1
ATOM 647 C C . ALA A 1 82 ? -14.733 2.657 -2.620 1.00 94.44 82 ALA A C 1
ATOM 649 O O . ALA A 1 82 ? -15.712 2.298 -1.961 1.00 94.44 82 ALA A O 1
ATOM 650 N N . ILE A 1 83 ? -13.629 3.123 -2.023 1.00 93.12 83 ILE A N 1
ATOM 651 C CA . ILE A 1 83 ? -13.517 3.315 -0.568 1.00 93.12 83 ILE A CA 1
ATOM 652 C C . ILE A 1 83 ? -14.504 4.391 -0.101 1.00 93.12 83 ILE A C 1
ATOM 654 O O . ILE A 1 83 ? -15.209 4.184 0.888 1.00 93.12 83 ILE A O 1
ATOM 658 N N . ALA A 1 84 ? -14.598 5.516 -0.814 1.00 92.56 84 ALA A N 1
ATOM 659 C CA . ALA A 1 84 ? -15.520 6.598 -0.480 1.00 92.56 84 ALA A CA 1
ATOM 660 C C . ALA A 1 84 ? -16.987 6.140 -0.547 1.00 92.56 84 ALA A C 1
ATOM 662 O O . ALA A 1 84 ? -17.778 6.458 0.345 1.00 92.56 84 ALA A O 1
ATOM 663 N N . GLU A 1 85 ? -17.353 5.354 -1.562 1.00 93.81 85 GLU A N 1
ATOM 664 C CA . GLU A 1 85 ? -18.679 4.739 -1.666 1.00 93.81 85 GLU A CA 1
ATOM 665 C C . GLU A 1 85 ? -18.947 3.762 -0.511 1.00 93.81 85 GLU A C 1
ATOM 667 O O . GLU A 1 85 ? -20.001 3.828 0.127 1.00 93.81 85 GLU A O 1
ATOM 672 N N . GLY A 1 86 ? -17.975 2.910 -0.171 1.00 92.25 86 GLY A N 1
ATOM 673 C CA . GLY A 1 86 ? -18.080 1.984 0.957 1.00 92.25 86 GLY A CA 1
ATOM 674 C C . GLY A 1 86 ? -18.262 2.693 2.305 1.00 92.25 86 GLY A C 1
ATOM 675 O O . GLY A 1 86 ? -19.099 2.287 3.118 1.00 92.25 86 GLY A O 1
ATOM 676 N N . LEU A 1 87 ? -17.535 3.791 2.537 1.00 90.00 87 LEU A N 1
ATOM 677 C CA . LEU A 1 87 ? -17.670 4.619 3.740 1.00 90.00 87 LEU A CA 1
ATOM 678 C C . LEU A 1 87 ? -19.047 5.295 3.813 1.00 90.00 87 LEU A C 1
ATOM 680 O O . LEU A 1 87 ? -19.692 5.265 4.866 1.00 90.00 87 LEU A O 1
ATOM 684 N N . LYS A 1 88 ? -19.541 5.829 2.688 1.00 90.81 88 LYS A N 1
ATOM 685 C CA . LYS A 1 88 ? -20.905 6.369 2.570 1.00 90.81 88 LYS A CA 1
ATOM 686 C C . LYS A 1 88 ? -21.949 5.315 2.911 1.00 90.81 88 LYS A C 1
ATOM 688 O O . LYS A 1 88 ? -22.779 5.550 3.788 1.00 90.81 88 LYS A O 1
ATOM 693 N N . ALA A 1 89 ? -21.879 4.141 2.290 1.00 91.75 89 ALA A N 1
ATOM 694 C CA . ALA A 1 89 ? -22.815 3.051 2.541 1.00 91.75 89 ALA A CA 1
ATOM 695 C C . ALA A 1 89 ? -22.802 2.610 4.013 1.00 91.75 89 ALA A C 1
ATOM 697 O O . ALA A 1 89 ? -23.865 2.453 4.615 1.00 91.75 89 ALA A O 1
ATOM 698 N N . ARG A 1 90 ? -21.615 2.497 4.628 1.00 87.44 90 ARG A N 1
ATOM 699 C CA . ARG A 1 90 ? -21.464 2.189 6.059 1.00 87.44 90 ARG A CA 1
ATOM 700 C C . ARG A 1 90 ? -22.144 3.233 6.945 1.00 87.44 90 ARG A C 1
ATOM 702 O O . ARG A 1 90 ? -22.848 2.859 7.879 1.00 87.44 90 ARG A O 1
ATOM 709 N N . SER A 1 91 ? -21.955 4.520 6.653 1.00 84.44 91 SER A N 1
ATOM 710 C CA . SER A 1 91 ? -22.596 5.607 7.405 1.00 84.44 91 SER A CA 1
ATOM 711 C C . SER A 1 91 ? -24.118 5.645 7.216 1.00 84.44 91 SER A C 1
ATOM 713 O O . SER A 1 91 ? -24.842 5.864 8.180 1.00 84.44 91 SER A O 1
ATOM 715 N N . ALA A 1 92 ? -24.619 5.350 6.012 1.00 79.69 92 ALA A N 1
ATOM 716 C CA . ALA A 1 92 ? -26.050 5.302 5.718 1.00 79.69 92 ALA A CA 1
ATOM 717 C C . ALA A 1 92 ? -26.750 4.100 6.378 1.00 79.69 92 ALA A C 1
ATOM 719 O O . ALA A 1 92 ? -27.907 4.201 6.781 1.00 79.69 92 ALA A O 1
ATOM 720 N N . HIS A 1 93 ? -26.051 2.968 6.518 1.00 69.00 93 HIS A N 1
ATOM 721 C CA . HIS A 1 93 ? -26.545 1.795 7.247 1.00 69.00 93 HIS A CA 1
ATOM 722 C C . HIS A 1 93 ? -26.428 1.925 8.774 1.00 69.00 93 HIS A C 1
ATOM 724 O O . HIS A 1 93 ? -27.033 1.137 9.503 1.00 69.00 93 HIS A O 1
ATOM 730 N N . ALA A 1 94 ? -25.694 2.919 9.281 1.00 59.62 94 ALA A N 1
AT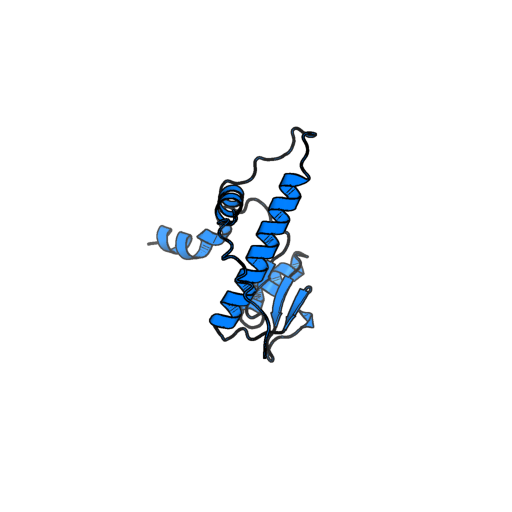OM 731 C CA . ALA A 1 94 ? -25.630 3.238 10.702 1.00 59.62 94 ALA A CA 1
ATOM 732 C C . ALA A 1 94 ? -26.881 4.032 11.144 1.00 59.62 94 ALA A C 1
ATOM 734 O O . ALA A 1 94 ? -26.811 5.210 11.484 1.00 59.62 94 ALA A O 1
ATOM 735 N N . ALA A 1 95 ? -28.052 3.389 11.143 1.00 49.12 95 ALA A N 1
ATOM 736 C CA . ALA A 1 95 ? -29.245 3.901 11.826 1.00 49.12 95 ALA A CA 1
ATOM 737 C C . ALA A 1 95 ? -29.055 3.844 13.369 1.00 49.12 95 ALA A C 1
ATOM 739 O O . ALA A 1 95 ? -28.237 3.061 13.861 1.00 49.12 95 ALA A O 1
ATOM 740 N N . PRO A 1 96 ? -29.764 4.674 14.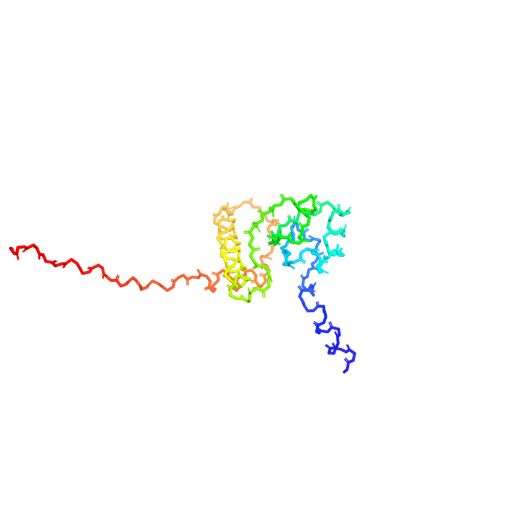165 1.00 49.19 96 PRO A N 1
ATOM 741 C CA . PRO A 1 96 ? -29.312 5.125 15.479 1.00 49.19 96 PRO A CA 1
ATOM 742 C C . PRO A 1 96 ? -29.567 4.070 16.558 1.00 49.19 96 PRO A C 1
ATOM 744 O O . PRO A 1 96 ? -30.569 4.116 17.264 1.00 49.19 96 PRO A O 1
ATOM 747 N N . ALA A 1 97 ? -28.672 3.100 16.706 1.00 46.31 97 ALA A N 1
ATOM 748 C CA . ALA A 1 97 ? -28.755 2.141 17.803 1.00 46.31 97 ALA A CA 1
ATOM 749 C C . ALA A 1 97 ? -27.388 1.543 18.144 1.00 46.31 97 ALA A C 1
ATOM 751 O O . ALA A 1 97 ? -27.149 0.362 17.922 1.00 46.31 97 ALA A O 1
ATOM 752 N N . THR A 1 98 ? -26.476 2.355 18.685 1.00 39.09 98 THR A N 1
ATOM 753 C CA . THR A 1 98 ? -25.544 1.958 19.764 1.00 39.09 98 THR A CA 1
ATOM 754 C C . THR A 1 98 ? -24.690 3.162 20.193 1.00 39.09 98 THR A C 1
ATOM 756 O O . THR A 1 98 ? -24.069 3.795 19.343 1.00 39.09 98 THR A O 1
ATOM 759 N N . PRO A 1 99 ? -24.574 3.480 21.498 1.00 42.34 99 PRO A N 1
ATOM 760 C CA . PRO A 1 99 ? -23.740 4.581 21.999 1.00 42.34 99 PRO A CA 1
ATOM 761 C C . PRO A 1 99 ? -22.227 4.265 21.974 1.00 42.34 99 PRO A C 1
ATOM 763 O O . PRO A 1 99 ? -21.456 4.860 22.716 1.00 42.34 99 PRO A O 1
ATOM 766 N N . ALA A 1 100 ? -21.800 3.317 21.134 1.00 42.53 100 ALA A N 1
ATOM 767 C CA . ALA A 1 100 ? -20.417 2.859 21.000 1.00 42.53 100 ALA A CA 1
ATOM 768 C C . ALA A 1 100 ? -19.822 3.147 19.608 1.00 42.53 100 ALA A C 1
ATOM 770 O O . ALA A 1 100 ? -18.740 2.657 19.289 1.00 42.53 100 ALA A O 1
ATOM 771 N N . ALA A 1 101 ? -20.515 3.927 18.771 1.00 48.91 101 ALA A N 1
ATOM 772 C CA . ALA A 1 101 ? -19.927 4.456 17.549 1.00 48.91 101 ALA A CA 1
ATOM 773 C C . ALA A 1 101 ? -18.876 5.508 17.936 1.00 48.91 101 ALA A C 1
ATOM 775 O O . ALA A 1 101 ? -19.216 6.649 18.253 1.00 48.91 101 ALA A O 1
ATOM 776 N N . GLU A 1 102 ? -17.603 5.098 17.970 1.00 53.78 102 GLU A N 1
ATOM 777 C CA . GLU A 1 102 ? -16.473 6.029 18.023 1.00 53.78 102 GLU A CA 1
ATOM 778 C C . GLU A 1 102 ? -16.686 7.091 16.926 1.00 53.78 102 GLU A C 1
ATOM 780 O O . GLU A 1 102 ? -17.036 6.730 15.796 1.00 53.78 102 GLU A O 1
ATOM 785 N N . PRO A 1 103 ? -16.560 8.393 17.244 1.00 56.00 103 PRO A N 1
ATOM 786 C CA . PRO A 1 103 ? -16.815 9.443 16.271 1.00 56.00 103 PRO A CA 1
ATOM 787 C C . PRO A 1 103 ? -15.887 9.257 15.067 1.00 56.00 103 PRO A C 1
ATOM 789 O O . PRO A 1 103 ? -14.675 9.144 15.246 1.00 56.00 103 PRO A O 1
ATOM 792 N N . LEU A 1 104 ? -16.477 9.232 13.863 1.00 57.00 104 LEU A N 1
ATOM 793 C CA . LEU A 1 104 ? -15.761 9.235 12.580 1.00 57.00 104 LEU A CA 1
ATOM 794 C C . LEU A 1 104 ? -14.608 10.238 12.651 1.00 57.00 104 LEU A C 1
ATOM 796 O O . LEU A 1 104 ? -14.815 11.398 13.042 1.00 57.00 104 LEU A O 1
ATOM 800 N N . ALA A 1 105 ? -13.413 9.775 12.301 1.00 67.19 105 ALA A N 1
ATOM 801 C CA . ALA A 1 105 ? -12.223 10.600 12.339 1.00 67.19 105 ALA A CA 1
ATOM 802 C C . ALA A 1 105 ? -12.378 11.772 11.357 1.00 67.19 105 ALA A C 1
ATOM 804 O O . ALA A 1 105 ? -13.054 11.662 10.336 1.00 67.19 105 ALA A O 1
ATOM 805 N N . GLU A 1 106 ? -11.782 12.923 11.666 1.00 57.12 106 GLU A N 1
ATOM 806 C CA . GLU A 1 106 ? -12.010 14.167 10.908 1.00 57.12 106 GLU A CA 1
ATOM 807 C C . GLU A 1 106 ? -11.672 14.030 9.413 1.00 57.12 106 GLU A C 1
ATOM 809 O O . GLU A 1 106 ? -12.380 14.573 8.570 1.00 57.12 106 GLU A O 1
ATOM 814 N N . TRP A 1 107 ? -10.680 13.202 9.082 1.00 63.53 107 TRP A N 1
ATOM 815 C CA . TRP A 1 107 ? -10.307 12.882 7.703 1.00 63.53 107 TRP A CA 1
ATOM 816 C C . TRP A 1 107 ? -11.365 12.044 6.959 1.00 63.53 107 TRP A C 1
ATOM 818 O O . TRP A 1 107 ? -11.530 12.199 5.753 1.00 63.53 107 TRP A O 1
ATOM 828 N N . GLU A 1 108 ? -12.128 11.191 7.654 1.00 57.75 108 GLU A N 1
ATOM 829 C CA . GLU A 1 108 ? -13.226 10.418 7.049 1.00 57.75 108 GLU A CA 1
ATOM 830 C C . GLU A 1 108 ? -14.395 11.334 6.657 1.00 57.75 108 GLU A C 1
ATOM 832 O O . GLU A 1 108 ? -15.057 11.099 5.646 1.00 57.75 108 GLU A O 1
ATOM 837 N N . LYS A 1 109 ? -14.628 12.405 7.430 1.00 61.22 109 LYS A N 1
ATOM 838 C CA . LYS A 1 109 ? -15.644 13.425 7.123 1.00 61.22 109 LYS A CA 1
ATOM 839 C C . LYS A 1 109 ? -15.248 14.270 5.915 1.00 61.22 109 LYS A C 1
ATOM 841 O O . LYS A 1 109 ? -16.077 14.518 5.051 1.00 61.22 109 LYS A O 1
ATOM 846 N N . GLU A 1 110 ? -13.978 14.649 5.815 1.00 62.31 110 GLU A N 1
ATOM 847 C CA . GLU A 1 110 ? -13.479 15.453 4.694 1.00 62.31 110 GLU A CA 1
ATOM 848 C C . GLU A 1 110 ? -13.562 14.702 3.352 1.00 62.31 110 GLU A C 1
ATOM 850 O O . GLU A 1 110 ? -13.953 15.279 2.339 1.00 62.31 110 GLU A O 1
ATOM 855 N N . ILE A 1 111 ? -13.288 13.391 3.342 1.00 65.69 111 ILE A N 1
ATOM 856 C CA . ILE A 1 111 ? -13.472 12.539 2.153 1.00 65.69 111 ILE A CA 1
ATOM 857 C C . ILE A 1 111 ? -14.957 12.434 1.774 1.00 65.69 111 ILE A C 1
ATOM 859 O O . ILE A 1 111 ? -15.303 12.477 0.591 1.00 65.69 111 ILE A O 1
ATOM 863 N N . LEU A 1 112 ? -15.842 12.314 2.767 1.00 58.06 112 LEU A N 1
ATOM 864 C CA . LEU A 1 112 ? -17.287 12.254 2.553 1.00 58.06 112 LEU A CA 1
ATOM 865 C C . LEU A 1 112 ? -17.829 13.551 1.928 1.00 58.06 112 LEU A C 1
ATOM 867 O O . LEU A 1 112 ? -18.609 13.477 0.975 1.00 58.06 112 LEU A O 1
ATOM 871 N N . ASP A 1 113 ? -17.376 14.703 2.427 1.00 56.16 113 ASP A N 1
ATOM 872 C CA . ASP A 1 113 ? -17.784 16.034 1.965 1.00 56.16 113 ASP A CA 1
ATOM 873 C C . ASP A 1 113 ? -17.198 16.376 0.583 1.00 56.16 113 ASP A C 1
ATOM 875 O O . ASP A 1 113 ? -17.893 16.928 -0.269 1.00 56.16 113 ASP A O 1
ATOM 879 N N . SER A 1 114 ? -15.949 15.980 0.318 1.00 51.00 114 SER A N 1
ATOM 880 C CA . SER A 1 114 ? -15.287 16.105 -0.992 1.00 51.00 114 SER A CA 1
ATOM 881 C C . SER A 1 114 ? -15.974 15.277 -2.087 1.00 51.00 114 SER A C 1
ATOM 883 O O . SER A 1 114 ? -16.060 15.692 -3.242 1.00 51.00 114 SER A O 1
ATOM 885 N N . ALA A 1 115 ? -16.522 14.113 -1.725 1.00 47.31 115 ALA A N 1
ATOM 886 C CA . ALA A 1 115 ? -17.189 13.211 -2.655 1.00 47.31 115 ALA A CA 1
ATOM 887 C C . ALA A 1 115 ? -18.675 13.552 -2.898 1.00 47.31 115 ALA A C 1
ATOM 889 O O . ALA A 1 115 ? -19.389 12.730 -3.485 1.00 47.31 115 ALA A O 1
ATOM 890 N N . ALA A 1 116 ? -19.187 14.696 -2.430 1.00 33.72 116 ALA A N 1
ATOM 891 C CA . ALA A 1 116 ? -20.506 15.181 -2.829 1.00 33.72 116 ALA A CA 1
ATOM 892 C C . ALA A 1 116 ? -20.459 15.584 -4.319 1.00 33.72 116 ALA A C 1
ATOM 894 O O . ALA A 1 116 ? -19.722 16.502 -4.679 1.00 33.72 116 ALA A O 1
ATOM 895 N N . PRO A 1 117 ? -21.193 14.903 -5.218 1.00 39.59 117 PRO A N 1
ATOM 896 C CA . PRO A 1 117 ? -21.111 15.201 -6.638 1.00 39.59 117 PRO A CA 1
ATOM 897 C C . PRO A 1 117 ? -21.703 16.585 -6.912 1.00 39.59 117 PRO A C 1
ATOM 899 O O . PRO A 1 117 ? -22.830 16.884 -6.516 1.00 39.59 117 PRO A O 1
ATOM 902 N N . SER A 1 118 ? -20.959 17.410 -7.647 1.00 32.62 118 SER A N 1
ATOM 903 C CA . SER A 1 118 ? -21.515 18.533 -8.391 1.00 32.62 118 SER A CA 1
ATOM 904 C C . SER A 1 118 ? -22.566 17.989 -9.361 1.00 32.62 118 SER A C 1
ATOM 906 O O . SER A 1 118 ? -22.241 17.412 -10.401 1.00 32.62 118 SER A O 1
ATOM 908 N N . THR A 1 119 ? -23.838 18.131 -9.004 1.00 32.72 119 THR A N 1
ATOM 909 C CA . THR A 1 119 ? -24.973 17.939 -9.904 1.00 32.72 119 THR A CA 1
ATOM 910 C C . THR A 1 119 ? -24.960 19.023 -10.975 1.00 32.72 119 THR A C 1
ATOM 912 O O . THR A 1 119 ? -25.657 20.022 -10.849 1.00 32.72 119 THR A O 1
ATOM 915 N N . GLU A 1 120 ? -24.197 18.812 -12.041 1.00 32.88 120 GLU A N 1
ATOM 916 C CA . GLU A 1 120 ? -24.461 19.412 -13.348 1.00 32.88 120 GLU A CA 1
ATOM 917 C C . GLU A 1 120 ? -24.319 18.320 -14.407 1.00 32.88 120 GLU A C 1
ATOM 919 O O . GLU A 1 120 ? -23.243 18.010 -14.911 1.00 32.88 120 GLU A O 1
ATOM 924 N N . ALA A 1 121 ? -25.452 17.689 -14.709 1.00 35.59 121 ALA A N 1
ATOM 925 C CA . ALA A 1 121 ? -25.622 16.948 -15.944 1.00 35.59 121 ALA A CA 1
ATOM 926 C C . ALA A 1 121 ? -25.646 17.949 -17.111 1.00 35.59 121 ALA A C 1
ATOM 928 O O . ALA A 1 121 ? -26.460 18.875 -17.067 1.00 35.59 121 ALA A O 1
ATOM 929 N N . PRO A 1 122 ? -24.860 17.778 -18.188 1.00 37.25 122 PRO A N 1
ATOM 930 C CA . PRO A 1 122 ? -25.222 18.390 -19.445 1.00 37.25 122 PRO A CA 1
ATOM 931 C C . PRO A 1 122 ? -26.288 17.515 -20.106 1.00 37.25 122 PRO A C 1
ATOM 933 O O . PRO A 1 122 ? -26.133 16.308 -20.296 1.00 37.25 122 PRO A O 1
ATOM 936 N N . ALA A 1 123 ? -27.408 18.171 -20.381 1.00 32.34 123 ALA A N 1
ATOM 937 C CA . ALA A 1 123 ? -28.596 17.647 -21.017 1.00 32.34 123 ALA A CA 1
ATOM 938 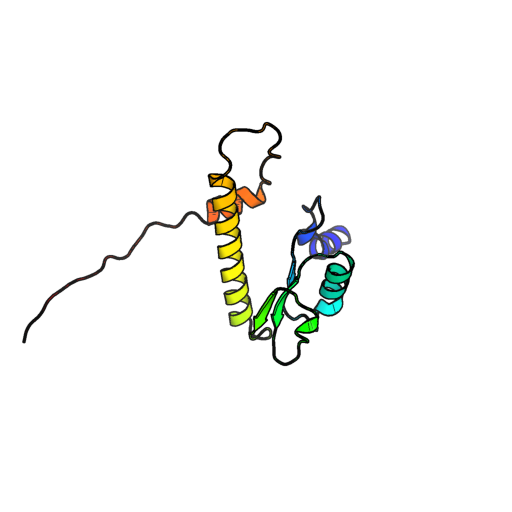C C . ALA A 1 123 ? -28.294 16.909 -22.329 1.00 32.34 123 ALA A C 1
ATOM 940 O O . ALA A 1 123 ? -27.508 17.364 -23.161 1.00 32.34 123 ALA A O 1
ATOM 941 N N . ALA A 1 124 ? -29.000 15.798 -22.526 1.00 38.22 124 ALA A N 1
ATOM 942 C CA . ALA A 1 124 ? -29.194 15.193 -23.830 1.00 38.22 124 ALA A CA 1
ATOM 943 C C . ALA A 1 124 ? -29.845 16.219 -24.772 1.00 38.22 124 ALA A C 1
ATOM 945 O O . ALA A 1 124 ? -30.958 16.682 -24.520 1.00 38.22 124 ALA A O 1
ATOM 946 N N . THR A 1 125 ? -29.164 16.572 -25.859 1.00 34.59 125 THR A N 1
ATOM 947 C CA . THR A 1 125 ? -29.808 17.179 -27.026 1.00 34.59 125 THR A CA 1
ATOM 948 C C . THR A 1 125 ? -30.268 16.064 -27.950 1.00 34.59 125 THR A C 1
ATOM 950 O O . THR A 1 125 ? -29.504 15.571 -28.778 1.00 34.59 125 THR A O 1
ATOM 953 N N . ASP A 1 126 ? -31.525 15.679 -27.767 1.00 41.03 126 ASP A N 1
ATOM 954 C CA . ASP A 1 126 ? -32.375 15.130 -28.817 1.00 41.03 126 ASP A CA 1
ATOM 955 C C . ASP A 1 126 ? -32.645 16.227 -29.862 1.00 41.03 126 ASP A C 1
ATOM 957 O O . ASP A 1 126 ? -33.077 17.328 -29.511 1.00 41.03 126 ASP A O 1
ATOM 961 N N . ALA A 1 127 ? -32.399 15.933 -31.138 1.00 39.16 127 ALA A N 1
ATOM 962 C CA . ALA A 1 127 ? -32.963 16.649 -32.283 1.00 39.16 127 ALA A CA 1
ATOM 963 C C . ALA A 1 127 ? -32.920 15.744 -33.538 1.00 39.16 127 ALA A C 1
ATOM 965 O O . ALA A 1 127 ? -32.039 14.890 -33.633 1.00 39.16 127 ALA A O 1
ATOM 966 N N . PRO A 1 128 ? -33.875 15.886 -34.479 1.00 44.53 128 PRO A N 1
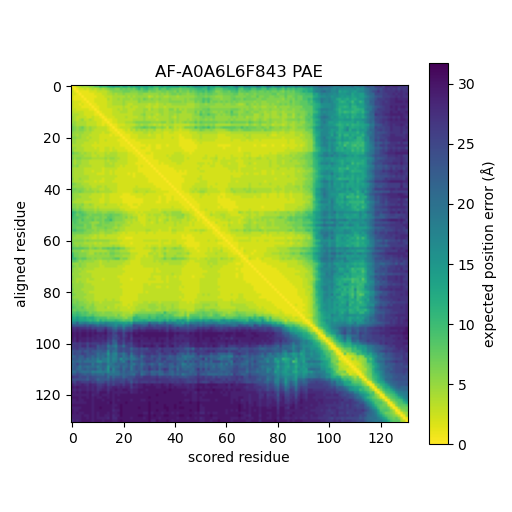ATOM 967 C CA . PRO A 1 128 ? -34.654 14.759 -34.992 1.00 44.53 128 PRO A CA 1
ATOM 968 C C . PRO A 1 128 ? -34.351 14.344 -36.451 1.00 44.53 128 PRO A C 1
ATOM 970 O O . PRO A 1 128 ? -33.471 14.878 -37.116 1.00 44.53 128 PRO A O 1
ATOM 973 N N . VAL A 1 129 ? -35.122 13.341 -36.879 1.00 41.69 129 VAL A N 1
ATOM 974 C CA . VAL A 1 129 ? -35.165 12.547 -38.124 1.00 41.69 129 VAL A CA 1
ATOM 975 C C . VAL A 1 129 ? -35.408 13.355 -39.427 1.00 41.69 129 VAL A C 1
ATOM 977 O O . VAL A 1 129 ? -36.011 14.422 -39.380 1.00 41.69 129 VAL A O 1
ATOM 980 N N . GLU A 1 130 ? -35.052 12.713 -40.561 1.00 39.03 130 GLU A N 1
ATOM 981 C CA . GLU A 1 130 ? -35.411 12.922 -41.997 1.00 39.03 130 GLU A CA 1
ATOM 982 C C . GLU A 1 130 ? -34.407 13.751 -42.837 1.00 39.03 130 GLU A C 1
ATOM 984 O O . GLU A 1 130 ? -33.953 14.800 -42.397 1.00 39.03 130 GLU A O 1
ATOM 989 N N . ALA A 1 131 ? -33.970 13.361 -44.047 1.00 38.69 131 ALA A N 1
ATOM 990 C CA . ALA A 1 131 ? -34.406 12.361 -45.035 1.00 38.69 131 ALA A CA 1
ATOM 991 C C . ALA A 1 131 ? -33.210 11.802 -45.839 1.00 38.69 131 ALA A C 1
ATOM 993 O O . ALA A 1 131 ? -32.168 12.496 -45.905 1.00 38.69 131 ALA A O 1
#

Mean predicted aligned error: 12.48 Å

Sequence (131 aa):
REREKLFKNLDGIRNMTKLPSAIWVVDTKKEHLAVQEAKKLGIPVIAILDTNCDPDEVDFKIPGNDDAIRSIELLTRVITDAIAEGLKARSAHA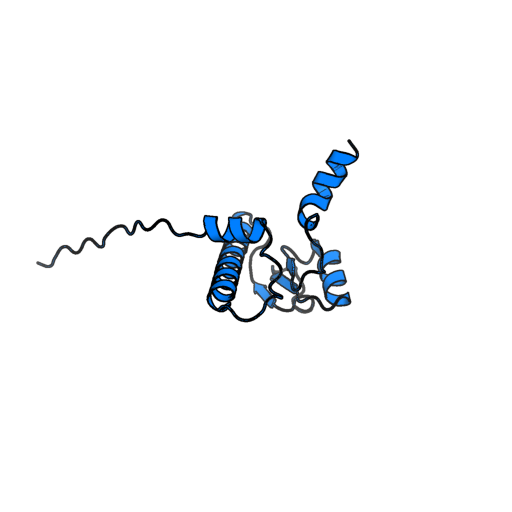APATPAAEPLAEWEKEILDSAAPSTEAPAATDAPVEA

Foldseek 3Di:
DVVVVCCVPCVVCPPPPDDDQADEDQPCPVVVVVLVVCVVVVRAYAYEDEPVDDCVSHDHYDDWDRVDPVGCVVVVVVVLLVVLVVLVVVVVVCDPDDPPPDPDDPVNVVSNVVPPDDPDDDDDDDDDDDD

Secondary structure (DSSP, 8-state):
-HHHHHHHHHGGGTT--S--S-EEEE-TTTTHHHHHHHHHHT--EEEEE-TTS-GGG-SEEEE--SS-HHHHHHHHHHHHHHHHHHHHHHHHH--S--TT-----HHHHHHHHHTS----PPPP-------

Solvent-accessible surface area (backbone atoms only — not comparable to full-atom values): 8344 Å² total; per-residue (Å²): 106,71,67,56,53,50,44,77,74,40,56,92,58,65,83,59,89,65,82,68,83,55,48,82,45,73,38,55,68,83,42,40,67,61,49,52,52,30,59,74,70,70,29,50,36,33,31,43,37,39,98,87,43,70,67,92,76,42,77,4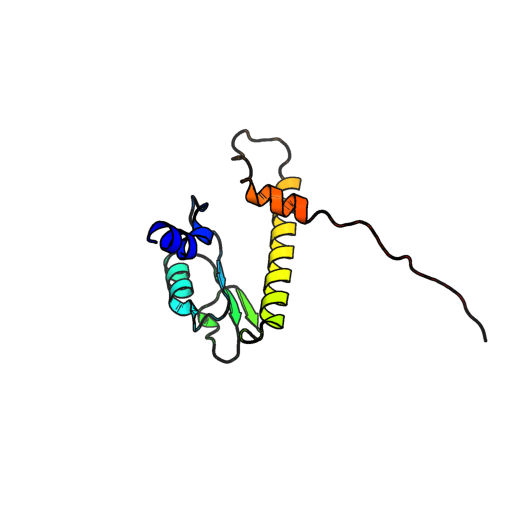4,76,39,83,44,60,65,87,41,66,72,47,44,53,51,56,51,46,56,50,50,52,51,50,52,51,50,52,50,51,55,58,70,69,59,65,99,80,65,102,75,71,74,77,79,52,72,69,60,53,52,53,55,62,68,65,57,78,82,87,71,80,82,77,85,81,84,79,86,87,88,135

Nearest PDB structures (foldseek):
  8cwo-assembly1_B  TM=9.633E-01  e=1.043E-08  Cutibacterium acnes
  7p7u-assembly1_c  TM=9.921E-01  e=2.738E-06  Enterococcus faecalis
  7qv2-assembly1_b  TM=9.776E-01  e=2.928E-06  Bacillus subtilis subsp. subtilis str. 168
  4toi-assembly1_A-2  TM=7.394E-01  e=2.394E-06  Escherichia coli
  6yef-assembly1_b  TM=8.135E-01  e=8.570E-06  Staphylococcus aureus subsp. aureus NCTC 8325

pLDDT: mean 79.56, std 21.84, range [32.34, 97.0]